Protein AF-K2AXV2-F1 (afdb_monomer)

Sequence (102 aa):
MLNAIEASKMLETMSPEERLKALQHKVSVKTKNILDKKIRETIAGFEKKVEITLDENVCRDPDENIEALLRWLWYKDVNVTSDFPAYSESYTWTTTIKFKIP

Structure (mmCIF, N/CA/C/O backbone):
data_AF-K2AXV2-F1
#
_entry.id   AF-K2AXV2-F1
#
loop_
_atom_site.group_PDB
_atom_site.id
_atom_site.type_symbol
_atom_site.label_atom_id
_atom_site.label_alt_id
_atom_site.label_comp_id
_atom_site.label_asym_id
_atom_site.label_entity_id
_atom_site.label_seq_id
_atom_site.pdbx_PDB_ins_code
_atom_site.Cartn_x
_atom_site.Cartn_y
_atom_site.Cartn_z
_atom_site.occupancy
_atom_site.B_iso_or_equiv
_atom_site.auth_seq_id
_atom_site.auth_comp_id
_atom_site.auth_asym_id
_atom_site.auth_atom_id
_atom_site.pdbx_PDB_model_num
ATOM 1 N N . MET A 1 1 ? -4.123 25.528 30.901 1.00 48.44 1 MET A N 1
ATOM 2 C CA . MET A 1 1 ? -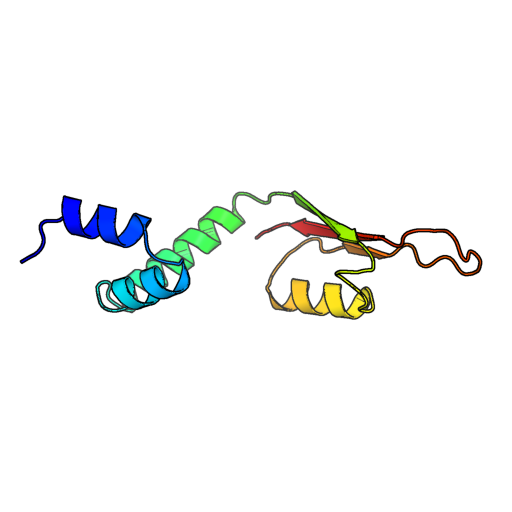4.791 24.596 29.968 1.00 48.44 1 MET A CA 1
ATOM 3 C C . MET A 1 1 ? -4.843 25.276 28.615 1.00 48.44 1 MET A C 1
ATOM 5 O O . MET A 1 1 ? -5.368 26.376 28.559 1.00 48.44 1 MET A O 1
ATOM 9 N N . LEU A 1 2 ? -4.262 24.671 27.578 1.00 55.34 2 LEU A N 1
ATOM 10 C CA . LEU A 1 2 ? -4.425 25.140 26.196 1.00 55.34 2 LEU A CA 1
ATOM 11 C C . LEU A 1 2 ? -5.872 24.900 25.760 1.00 55.34 2 LEU A C 1
ATOM 13 O O . LEU A 1 2 ? -6.426 23.836 26.053 1.00 55.34 2 LEU A O 1
ATOM 17 N N . ASN A 1 3 ? -6.484 25.868 25.081 1.00 69.00 3 ASN A N 1
ATOM 18 C CA . ASN A 1 3 ? -7.819 25.668 24.523 1.00 69.00 3 ASN A CA 1
ATOM 19 C C . ASN A 1 3 ? -7.753 24.747 23.280 1.00 69.00 3 ASN A C 1
ATOM 21 O O . ASN A 1 3 ? -6.690 24.534 22.692 1.00 69.00 3 ASN A O 1
ATOM 25 N N . ALA A 1 4 ? -8.887 24.166 22.874 1.00 62.16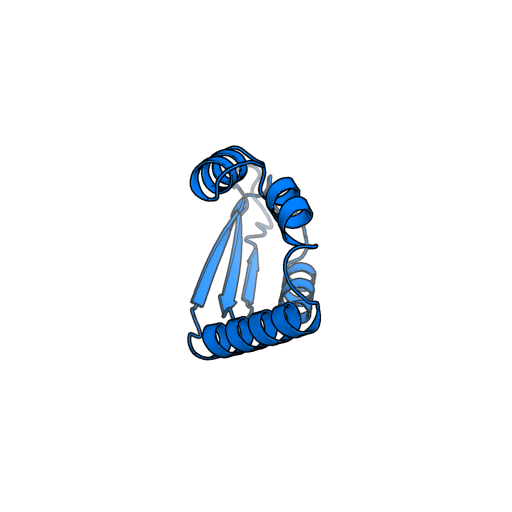 4 ALA A N 1
ATOM 26 C CA . ALA A 1 4 ? -8.930 23.197 21.770 1.00 62.16 4 ALA A CA 1
ATOM 27 C C . ALA A 1 4 ? -8.453 23.772 20.417 1.00 62.16 4 ALA A C 1
ATOM 29 O O . ALA A 1 4 ? -7.941 23.034 19.572 1.00 62.16 4 ALA A O 1
ATOM 30 N N . ILE A 1 5 ? -8.583 25.087 20.224 1.00 69.12 5 ILE A N 1
ATOM 31 C CA . ILE A 1 5 ? -8.187 25.800 19.004 1.00 69.12 5 ILE A CA 1
ATOM 32 C C . ILE A 1 5 ? -6.664 26.001 18.981 1.00 69.12 5 ILE A C 1
ATOM 34 O O . ILE A 1 5 ? -6.019 25.739 17.968 1.00 69.12 5 ILE A O 1
ATOM 38 N N . GLU A 1 6 ? -6.068 26.389 20.107 1.00 66.94 6 GLU A N 1
ATOM 39 C CA . GLU A 1 6 ? -4.618 26.535 20.286 1.00 66.94 6 GLU A CA 1
ATOM 40 C C . GLU A 1 6 ? -3.898 25.192 20.160 1.00 66.94 6 GLU A C 1
ATOM 42 O O . GLU A 1 6 ? -2.864 25.102 19.500 1.00 66.94 6 GLU A O 1
ATOM 47 N N . ALA A 1 7 ? -4.480 24.125 20.716 1.00 63.50 7 ALA A N 1
ATOM 48 C CA . ALA A 1 7 ? -3.954 22.773 20.567 1.00 63.50 7 ALA A CA 1
ATOM 49 C C . ALA A 1 7 ? -3.986 22.294 19.105 1.00 63.50 7 ALA A C 1
ATOM 51 O O . ALA A 1 7 ? -3.060 21.615 18.668 1.00 63.50 7 ALA A O 1
ATOM 52 N N . SER A 1 8 ? -5.020 22.664 18.342 1.00 61.25 8 SER A N 1
ATOM 53 C CA . SER A 1 8 ? -5.131 22.309 16.920 1.00 61.25 8 SER A CA 1
ATOM 54 C C . SER A 1 8 ? -4.115 23.068 16.061 1.00 61.25 8 SER A C 1
ATOM 56 O O . SER A 1 8 ? -3.444 22.456 15.235 1.00 61.25 8 SER A O 1
ATOM 58 N N . LYS A 1 9 ? -3.905 24.365 16.323 1.00 66.19 9 LYS A N 1
ATOM 59 C CA . LYS A 1 9 ? -2.880 25.170 15.633 1.00 66.19 9 LYS A CA 1
ATOM 60 C C . LYS A 1 9 ? -1.454 24.701 15.926 1.00 66.19 9 LYS A C 1
ATOM 62 O O . LYS A 1 9 ? -0.632 24.648 15.019 1.00 66.19 9 LYS A O 1
ATOM 67 N N . MET A 1 10 ? -1.161 24.311 17.169 1.00 63.12 10 MET A N 1
ATOM 68 C CA . MET A 1 10 ? 0.132 23.702 17.511 1.00 63.12 10 MET A CA 1
ATOM 69 C C . MET A 1 10 ? 0.360 22.390 16.757 1.00 63.12 10 MET A C 1
ATOM 71 O O . MET A 1 10 ? 1.462 22.144 16.268 1.00 63.12 10 MET A O 1
ATOM 75 N N . LEU A 1 11 ? -0.684 21.566 16.619 1.00 60.19 11 LEU A N 1
ATOM 76 C CA . LEU A 1 11 ? -0.602 20.338 15.836 1.00 60.19 11 LEU A CA 1
ATOM 77 C C . LEU A 1 11 ? -0.324 20.646 14.363 1.00 60.19 11 LEU A C 1
ATOM 79 O O . LEU A 1 11 ? 0.521 19.978 13.790 1.00 60.19 11 LEU A O 1
ATOM 83 N N . GLU A 1 12 ? -0.935 21.669 13.762 1.00 63.22 12 GLU A N 1
ATOM 84 C CA . GLU A 1 12 ? -0.689 22.073 12.363 1.00 63.22 12 GLU A CA 1
ATOM 85 C C . GLU A 1 12 ? 0.754 22.501 12.057 1.00 63.22 12 GLU A C 1
ATOM 87 O O . GLU A 1 12 ? 1.183 22.384 10.909 1.00 63.22 12 GLU A O 1
ATOM 92 N N 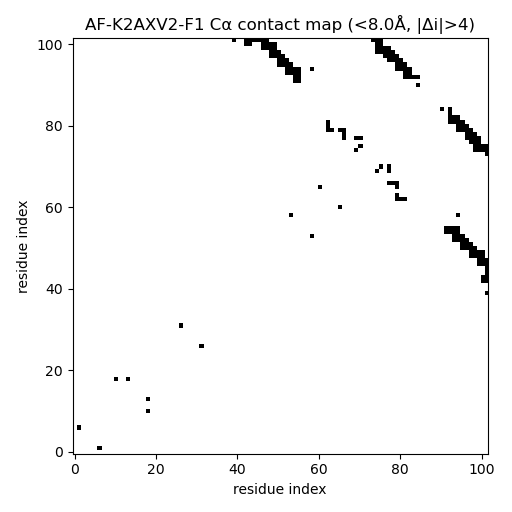. THR A 1 13 ? 1.516 22.930 13.062 1.00 71.62 13 THR A N 1
ATOM 93 C CA . THR A 1 13 ? 2.940 23.284 12.918 1.00 71.62 13 THR A CA 1
ATOM 94 C C . THR A 1 13 ? 3.906 22.130 13.200 1.00 71.62 13 THR A C 1
ATOM 96 O O . THR A 1 13 ? 5.088 22.240 12.893 1.00 71.62 13 THR A O 1
ATOM 99 N N . MET A 1 14 ? 3.426 21.019 13.768 1.00 71.69 14 MET A N 1
ATOM 100 C CA . MET A 1 14 ? 4.255 19.858 14.110 1.00 71.69 14 MET A CA 1
ATOM 101 C C . MET A 1 14 ? 4.493 18.947 12.908 1.00 71.69 14 MET A C 1
ATOM 103 O O . MET A 1 14 ? 3.630 18.824 12.028 1.00 71.69 14 MET A O 1
ATOM 107 N N . SER A 1 15 ? 5.622 18.240 12.910 1.00 70.50 15 SER A N 1
ATOM 108 C CA . SER A 1 15 ? 5.865 17.159 11.953 1.00 70.50 15 SER A CA 1
ATOM 109 C C . SER A 1 15 ? 4.841 16.019 12.141 1.00 70.50 15 SER A C 1
ATOM 111 O O . SER A 1 15 ? 4.288 15.853 13.237 1.00 70.50 15 SER A O 1
ATOM 113 N N . PRO A 1 16 ? 4.539 15.216 11.102 1.00 68.69 16 PRO A N 1
ATOM 114 C CA . PRO A 1 16 ? 3.558 14.129 11.200 1.00 68.69 16 PRO A CA 1
ATOM 115 C C . PRO A 1 16 ? 3.832 13.146 12.352 1.00 68.69 16 PRO A C 1
ATOM 117 O O . PRO A 1 16 ? 2.902 12.696 13.025 1.00 68.69 16 PRO A O 1
ATOM 120 N N . GLU A 1 17 ? 5.105 12.861 12.627 1.00 70.38 17 GLU A N 1
ATOM 121 C CA . GLU A 1 17 ? 5.539 11.948 13.690 1.00 70.38 17 GLU A CA 1
ATOM 122 C C . GLU A 1 17 ? 5.285 12.513 15.095 1.00 70.38 17 GLU A C 1
ATOM 124 O O . GLU A 1 17 ? 4.826 11.801 15.995 1.00 70.38 17 GLU A O 1
ATOM 129 N N . GLU A 1 18 ? 5.524 13.810 15.287 1.00 70.00 18 GLU A N 1
ATOM 130 C CA . GLU A 1 18 ? 5.264 14.507 16.550 1.00 70.00 18 GLU A CA 1
ATOM 131 C C . GLU A 1 18 ? 3.765 14.614 16.835 1.00 70.00 18 GLU A C 1
ATOM 133 O O . GLU A 1 18 ? 3.334 14.377 17.968 1.00 70.00 18 GLU A O 1
ATOM 138 N N . ARG A 1 19 ? 2.948 14.871 15.802 1.00 68.38 19 ARG A N 1
ATOM 139 C CA . ARG A 1 19 ? 1.479 14.842 15.923 1.00 68.38 19 ARG A CA 1
ATOM 140 C C . ARG A 1 19 ? 0.992 13.464 16.358 1.00 68.38 19 ARG A C 1
ATOM 142 O O . ARG A 1 19 ? 0.136 13.366 17.238 1.00 68.38 19 ARG A O 1
ATOM 149 N N . LEU A 1 20 ? 1.546 12.401 15.770 1.00 68.50 20 LEU A N 1
ATOM 150 C CA . LEU A 1 20 ? 1.178 11.027 16.100 1.00 68.50 20 LEU A CA 1
ATOM 151 C C . LEU A 1 20 ? 1.504 10.705 17.564 1.00 68.50 20 LEU A C 1
ATOM 153 O O . LEU A 1 20 ? 0.634 10.2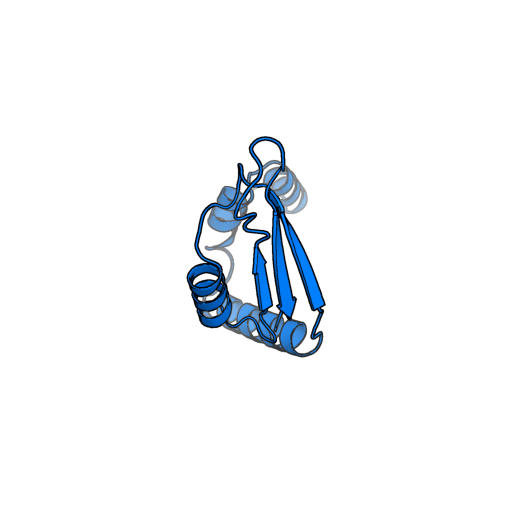03 18.278 1.00 68.50 20 LEU A O 1
ATOM 157 N N . LYS A 1 21 ? 2.707 11.050 18.042 1.00 69.12 21 LYS A N 1
ATOM 158 C CA . LYS A 1 21 ? 3.097 10.870 19.454 1.00 69.12 21 LYS A CA 1
ATOM 159 C C . LYS A 1 21 ? 2.206 11.673 20.407 1.00 69.12 21 LYS A C 1
ATOM 161 O O . LYS A 1 21 ? 1.741 11.132 21.410 1.00 69.12 21 LYS A O 1
ATOM 166 N N . ALA A 1 22 ? 1.893 12.927 20.077 1.00 69.31 22 ALA A N 1
ATOM 167 C CA . ALA A 1 22 ? 1.048 13.792 20.905 1.00 69.31 22 ALA A CA 1
ATOM 168 C C . ALA A 1 22 ? -0.412 13.307 21.013 1.00 69.31 22 ALA A C 1
ATOM 170 O O . ALA A 1 22 ? -1.090 13.562 22.014 1.00 69.31 22 ALA A O 1
ATOM 171 N N . LEU A 1 23 ? -0.914 12.613 19.988 1.00 67.38 23 LEU A N 1
ATOM 172 C CA . LEU A 1 23 ? -2.291 12.116 19.923 1.00 67.38 23 LEU A CA 1
ATOM 173 C C . LEU A 1 23 ? -2.424 10.646 20.338 1.00 67.38 23 LEU A C 1
ATOM 175 O O . LEU A 1 23 ? -3.514 10.222 20.731 1.00 67.38 23 LEU A O 1
ATOM 179 N N . GLN A 1 24 ? -1.335 9.872 20.323 1.00 66.12 24 GLN A N 1
ATOM 180 C CA . GLN A 1 24 ? -1.349 8.448 20.660 1.00 66.12 24 GLN A CA 1
ATOM 181 C C . GLN A 1 24 ? -1.912 8.174 22.061 1.00 66.12 24 GLN A C 1
ATOM 183 O O . GLN A 1 24 ? -2.587 7.165 22.241 1.00 66.12 24 GLN A O 1
ATOM 188 N N . HIS A 1 25 ? -1.710 9.048 23.040 1.00 70.94 25 HIS A N 1
ATOM 189 C CA . HIS A 1 25 ? -2.218 8.817 24.398 1.00 70.94 25 HIS A CA 1
ATOM 190 C C . HIS A 1 25 ? -3.629 9.375 24.636 1.00 70.94 25 HIS A C 1
ATOM 192 O O . HIS A 1 25 ? -4.248 9.055 25.647 1.00 70.94 25 HIS A O 1
ATOM 198 N N . LYS A 1 26 ? -4.165 10.180 23.707 1.00 73.94 26 LYS A N 1
ATOM 199 C CA . LYS A 1 26 ? -5.486 10.820 23.850 1.00 73.94 26 LYS A CA 1
ATOM 200 C C . LYS A 1 26 ? -6.651 9.916 23.453 1.00 73.94 26 LYS A C 1
ATOM 202 O O . LYS A 1 26 ? -7.797 10.225 23.764 1.00 73.94 26 LYS A O 1
ATOM 207 N N . VAL A 1 27 ? -6.371 8.818 22.755 1.00 71.81 27 VAL A N 1
ATOM 208 C CA . VAL A 1 27 ? -7.385 7.896 22.236 1.00 71.81 27 VAL A CA 1
ATOM 209 C C . VAL A 1 27 ? -7.115 6.496 22.771 1.00 71.81 27 VAL A C 1
ATOM 211 O O . VAL A 1 27 ? -5.993 5.995 22.681 1.00 71.81 27 VAL A O 1
ATOM 214 N N . SER A 1 28 ? -8.153 5.850 23.309 1.00 79.38 28 SER A N 1
ATOM 215 C CA . SER A 1 28 ? -8.043 4.488 23.838 1.00 79.38 28 SER A CA 1
ATOM 216 C C . SER A 1 28 ? -7.598 3.496 22.756 1.00 79.38 28 SER A C 1
ATOM 218 O O . SER A 1 28 ? -7.973 3.626 21.587 1.00 79.38 28 SER A O 1
ATOM 220 N N . VAL A 1 29 ? -6.839 2.464 23.144 1.00 78.56 29 VAL A N 1
ATOM 221 C CA . VAL A 1 29 ? -6.374 1.405 22.224 1.00 78.56 29 VAL A CA 1
ATOM 222 C C . VAL A 1 29 ? -7.550 0.752 21.491 1.00 78.56 29 VAL A C 1
ATOM 224 O O . VAL A 1 29 ? -7.495 0.551 20.281 1.00 78.56 29 VAL A O 1
ATOM 227 N N . LYS A 1 30 ? -8.662 0.508 22.195 1.00 78.88 30 LYS A N 1
ATOM 228 C CA . LYS A 1 30 ? -9.886 -0.055 21.609 1.00 78.88 30 LYS A CA 1
ATOM 229 C C . LYS A 1 30 ? -10.446 0.832 20.494 1.00 78.88 30 LYS A C 1
ATOM 231 O O . LYS A 1 30 ? -10.782 0.331 19.426 1.00 78.88 30 LYS A O 1
ATOM 236 N N . THR A 1 31 ? -10.526 2.142 20.726 1.00 78.56 31 THR A N 1
ATOM 237 C CA . THR A 1 31 ? -11.024 3.101 19.730 1.00 78.56 31 THR A CA 1
ATOM 238 C C . THR A 1 31 ? -10.097 3.181 18.520 1.00 78.56 31 THR A C 1
ATOM 240 O O . THR A 1 31 ? -10.590 3.181 17.396 1.00 78.56 31 THR A O 1
ATOM 243 N N . LYS A 1 32 ? -8.772 3.179 18.724 1.00 75.88 32 LYS A N 1
ATOM 244 C CA . LYS A 1 32 ? -7.800 3.141 17.619 1.00 75.88 32 LYS A CA 1
ATOM 245 C C . LYS A 1 32 ? -7.976 1.905 16.747 1.00 75.88 32 LYS A C 1
ATOM 247 O O . LYS A 1 32 ? -8.050 2.037 15.535 1.00 75.88 32 LYS A O 1
ATOM 252 N N . ASN A 1 33 ? -8.108 0.731 17.360 1.00 73.94 33 ASN A N 1
ATOM 253 C CA . ASN A 1 33 ? -8.261 -0.523 16.625 1.00 73.94 33 ASN A CA 1
ATOM 254 C C . ASN A 1 33 ? -9.567 -0.556 15.816 1.00 73.94 33 ASN A C 1
ATOM 256 O O . ASN A 1 33 ? -9.581 -1.046 14.691 1.00 73.94 33 ASN A O 1
ATOM 260 N N . ILE A 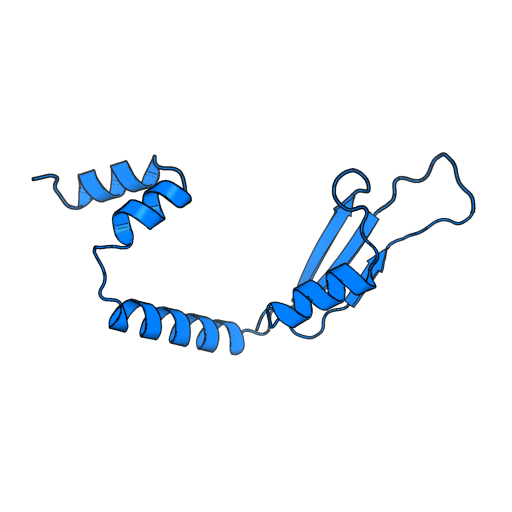1 34 ? -10.661 -0.012 16.364 1.00 80.75 34 ILE A N 1
ATOM 261 C CA . ILE A 1 34 ? -11.938 0.101 15.641 1.00 80.75 34 ILE A CA 1
ATOM 262 C C . ILE A 1 34 ? -11.824 1.087 14.474 1.00 80.75 34 ILE A C 1
ATOM 264 O O . ILE A 1 34 ? -12.346 0.803 13.397 1.00 80.75 34 ILE A O 1
ATOM 268 N N . LEU A 1 35 ? -11.160 2.229 14.678 1.00 75.88 35 LEU A N 1
ATOM 269 C CA . LEU A 1 35 ? -10.922 3.208 13.617 1.00 75.88 35 LEU A CA 1
ATOM 270 C C . LEU A 1 35 ? -10.059 2.616 12.505 1.00 75.88 35 LEU A C 1
ATOM 272 O O . LEU A 1 35 ? -10.467 2.683 11.354 1.00 75.88 35 LEU A O 1
ATOM 276 N N . ASP A 1 36 ? -8.933 1.986 12.840 1.00 74.00 36 ASP A N 1
ATOM 277 C CA . ASP A 1 36 ? -8.043 1.354 11.860 1.00 74.00 36 ASP A CA 1
ATOM 278 C C . ASP A 1 36 ? -8.783 0.279 11.057 1.00 74.00 36 ASP A C 1
ATOM 280 O O . ASP A 1 36 ? -8.740 0.276 9.830 1.00 74.00 36 ASP A O 1
ATOM 284 N N . LYS A 1 37 ? -9.567 -0.567 11.739 1.00 75.50 37 LYS A N 1
ATOM 285 C CA . LYS A 1 37 ? -10.411 -1.572 11.087 1.00 75.50 37 LYS A CA 1
ATOM 286 C C . LYS A 1 37 ? -1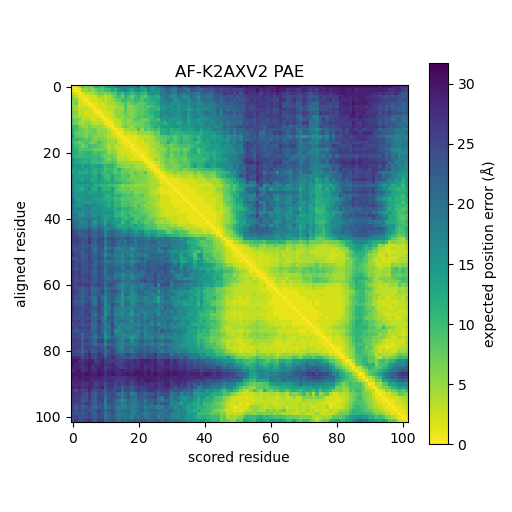1.408 -0.937 10.114 1.00 75.50 37 LYS A C 1
ATOM 288 O O . LYS A 1 37 ? -11.454 -1.347 8.961 1.00 75.50 37 LYS A O 1
ATOM 293 N N . LYS A 1 38 ? -12.172 0.073 10.544 1.00 73.88 38 LYS A N 1
ATOM 294 C CA . LYS A 1 38 ? -13.156 0.747 9.680 1.00 73.88 38 LYS A CA 1
ATOM 295 C C . LYS A 1 38 ? -12.511 1.496 8.522 1.00 73.88 38 LYS A C 1
ATOM 297 O O . LYS A 1 38 ? -13.087 1.531 7.441 1.00 73.88 38 LYS A O 1
ATOM 302 N N . ILE A 1 39 ? -11.346 2.104 8.737 1.00 72.31 39 ILE A N 1
ATOM 303 C CA . ILE A 1 39 ? -10.586 2.775 7.682 1.00 72.31 39 ILE A CA 1
ATOM 304 C C . ILE A 1 39 ? -10.159 1.737 6.651 1.00 72.31 39 ILE A C 1
ATOM 306 O O . ILE A 1 39 ? -10.491 1.910 5.489 1.00 72.31 39 ILE A O 1
ATOM 310 N N . ARG A 1 40 ? -9.540 0.624 7.062 1.00 66.19 40 ARG A N 1
ATOM 311 C CA . ARG A 1 40 ? -9.185 -0.472 6.146 1.00 66.19 40 ARG A CA 1
ATOM 312 C C . ARG A 1 40 ? -10.396 -1.040 5.414 1.00 66.19 40 ARG A C 1
ATOM 314 O O . ARG A 1 40 ? -10.304 -1.259 4.223 1.00 66.19 40 ARG A O 1
ATOM 321 N N . GLU A 1 41 ? -11.524 -1.255 6.091 1.00 69.38 41 GLU A N 1
ATOM 322 C CA . GLU A 1 41 ? -12.772 -1.720 5.458 1.00 69.38 41 GLU A CA 1
ATOM 323 C C . GLU A 1 41 ? -13.321 -0.711 4.443 1.00 69.38 41 GLU A C 1
ATOM 325 O O . GLU A 1 41 ? -13.846 -1.095 3.402 1.00 69.38 41 GLU A O 1
ATOM 330 N N . THR A 1 42 ? -13.208 0.583 4.748 1.00 69.19 42 THR A N 1
ATOM 331 C CA . THR A 1 42 ? -13.660 1.648 3.851 1.00 69.19 42 THR A CA 1
ATOM 332 C C . THR A 1 42 ? -12.753 1.726 2.638 1.00 69.19 42 THR A C 1
ATOM 334 O O . THR A 1 42 ? -13.265 1.701 1.526 1.00 69.19 42 THR A O 1
ATOM 337 N N . ILE A 1 43 ? -11.432 1.778 2.844 1.00 62.84 43 ILE A N 1
ATOM 338 C CA . ILE A 1 43 ? -10.460 1.779 1.752 1.00 62.84 43 ILE A CA 1
ATOM 339 C C . ILE A 1 43 ? -10.691 0.519 0.906 1.00 62.84 43 ILE A C 1
ATOM 341 O O . ILE A 1 43 ? -10.960 0.716 -0.270 1.00 62.84 43 ILE A O 1
ATOM 345 N N . ALA A 1 44 ? -10.840 -0.675 1.519 1.00 59.47 44 ALA A N 1
ATOM 346 C CA . ALA A 1 44 ? -11.166 -1.966 0.871 1.00 59.47 44 ALA A CA 1
ATOM 347 C C . ALA A 1 44 ? -12.364 -1.919 -0.081 1.00 59.47 44 ALA A C 1
ATOM 349 O O . ALA A 1 44 ? -12.431 -2.706 -1.027 1.00 59.47 44 ALA A O 1
ATOM 350 N N . GLY A 1 45 ? -13.331 -1.034 0.178 1.00 61.59 45 GLY A N 1
ATOM 351 C CA . GLY A 1 45 ? -14.485 -0.809 -0.694 1.00 61.59 45 GLY A CA 1
ATOM 352 C C . GLY A 1 45 ? -14.204 0.130 -1.873 1.00 61.59 45 GLY A C 1
ATOM 353 O O . GLY A 1 45 ? -14.874 0.048 -2.900 1.00 61.59 45 GLY A O 1
ATOM 354 N N . PHE A 1 46 ? -13.208 1.003 -1.750 1.00 63.25 46 PHE A N 1
ATOM 355 C CA . PHE A 1 46 ? -12.702 1.901 -2.781 1.00 63.25 46 PHE A CA 1
ATOM 356 C C . PHE A 1 46 ? -11.422 1.320 -3.390 1.00 63.25 46 PHE A C 1
ATOM 358 O O . PHE A 1 46 ? -10.359 1.923 -3.265 1.00 63.25 46 PHE A O 1
ATOM 365 N N . GLU A 1 47 ? -11.524 0.181 -4.085 1.00 61.69 47 GLU A N 1
ATOM 366 C CA . GLU A 1 47 ? -10.411 -0.383 -4.861 1.00 61.69 47 GLU A CA 1
ATOM 367 C C . GLU A 1 47 ? -9.905 0.644 -5.893 1.00 61.69 47 GLU A C 1
ATOM 369 O O . GLU A 1 47 ? -10.362 0.709 -7.040 1.00 61.69 47 GLU A O 1
ATOM 374 N N . LYS A 1 48 ? -8.953 1.484 -5.488 1.00 69.12 48 LYS A N 1
ATOM 375 C CA . LYS A 1 48 ? -8.389 2.539 -6.321 1.00 69.12 48 LYS A CA 1
ATOM 376 C C . LYS A 1 48 ? -7.074 2.041 -6.884 1.00 69.12 48 LYS A C 1
ATOM 378 O O . LYS A 1 48 ? -6.148 1.713 -6.143 1.00 69.12 48 LYS A O 1
ATOM 383 N N . LYS A 1 49 ? -6.999 2.005 -8.213 1.00 75.88 49 LYS A N 1
ATOM 384 C CA . LYS A 1 49 ? -5.748 1.748 -8.924 1.00 75.88 49 LYS A CA 1
ATOM 385 C C . LYS A 1 49 ? -4.813 2.938 -8.721 1.00 75.88 49 LYS A C 1
ATOM 387 O O . LYS A 1 49 ? -5.210 4.083 -8.942 1.00 75.88 49 LYS A O 1
ATOM 392 N N . VAL A 1 50 ? -3.597 2.648 -8.290 1.00 76.69 50 VAL A N 1
ATOM 393 C CA . VAL A 1 50 ? -2.504 3.593 -8.086 1.00 76.69 50 VAL A CA 1
ATOM 394 C C . VAL A 1 50 ? -1.366 3.203 -9.017 1.00 76.69 50 VAL A C 1
ATOM 396 O O . VAL A 1 50 ? -1.062 2.021 -9.177 1.00 76.69 50 VAL A O 1
ATOM 399 N N . GLU A 1 51 ? -0.764 4.210 -9.637 1.00 83.88 51 GLU A N 1
ATOM 400 C CA . GLU A 1 51 ? 0.393 4.085 -10.516 1.00 83.88 51 GLU A CA 1
ATOM 401 C C . GLU A 1 51 ? 1.462 5.067 -10.037 1.00 83.88 51 GLU A C 1
ATOM 403 O O . GLU A 1 51 ? 1.178 6.252 -9.854 1.00 83.88 51 GLU A O 1
ATOM 408 N N . ILE A 1 52 ? 2.661 4.553 -9.768 1.00 83.56 52 ILE A N 1
ATOM 409 C CA . ILE A 1 52 ? 3.822 5.314 -9.303 1.00 83.56 52 ILE A CA 1
ATOM 410 C C . ILE A 1 52 ? 4.983 5.012 -10.244 1.00 83.56 52 ILE A C 1
ATOM 412 O O . ILE A 1 52 ? 5.239 3.849 -10.544 1.00 83.56 52 ILE A O 1
ATOM 416 N N . THR A 1 53 ? 5.705 6.047 -10.660 1.00 83.19 53 THR A N 1
ATOM 417 C CA . THR A 1 53 ? 6.944 5.918 -11.431 1.00 83.19 53 THR A CA 1
ATOM 418 C C . THR A 1 53 ? 8.093 6.448 -10.583 1.00 83.19 53 THR A C 1
ATOM 420 O O . THR A 1 53 ? 8.002 7.550 -10.043 1.00 83.19 53 THR A O 1
ATOM 423 N N . LEU A 1 54 ? 9.140 5.642 -10.423 1.00 84.50 54 LEU A N 1
ATOM 424 C CA . LEU A 1 54 ? 10.354 5.981 -9.685 1.00 84.50 54 LEU A CA 1
ATOM 425 C C . LEU A 1 54 ? 11.536 6.024 -10.650 1.00 84.50 54 LEU A C 1
ATOM 427 O O . LEU A 1 54 ? 11.686 5.119 -11.465 1.00 84.50 54 LEU A O 1
ATOM 431 N N . ASP A 1 55 ? 12.380 7.045 -10.531 1.00 80.19 55 ASP A N 1
ATOM 432 C CA . ASP A 1 55 ? 13.622 7.150 -11.301 1.00 80.19 55 ASP A CA 1
ATOM 433 C C . ASP A 1 55 ? 14.742 6.283 -10.693 1.00 80.19 55 ASP A C 1
ATOM 435 O O . ASP A 1 55 ? 14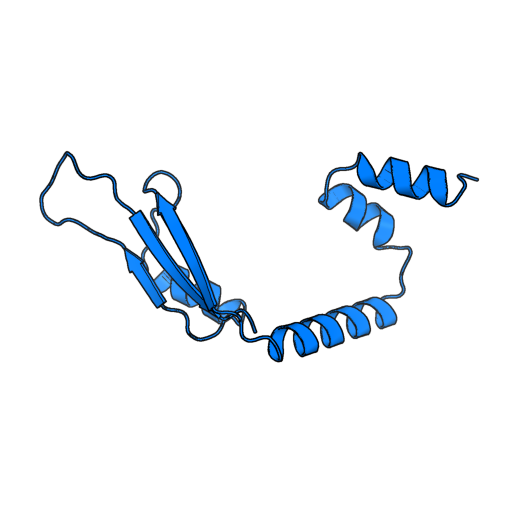.739 5.966 -9.498 1.00 80.19 55 ASP A O 1
ATOM 439 N N . GLU A 1 56 ? 15.770 5.990 -11.489 1.00 75.44 56 GLU A N 1
ATOM 440 C CA . GLU A 1 56 ? 16.952 5.185 -11.128 1.00 75.44 56 GLU A CA 1
ATOM 441 C C . GLU A 1 56 ? 17.742 5.645 -9.896 1.00 75.44 56 GLU A C 1
ATOM 443 O O . GLU A 1 56 ? 18.498 4.880 -9.289 1.00 75.44 56 GLU A O 1
ATOM 448 N N . ASN A 1 57 ? 17.626 6.927 -9.554 1.00 79.19 57 ASN A N 1
ATOM 449 C CA . ASN A 1 57 ? 18.296 7.508 -8.395 1.00 79.19 57 ASN A CA 1
ATOM 450 C C . ASN A 1 57 ? 17.542 7.197 -7.096 1.00 79.19 57 ASN A C 1
ATOM 452 O O . ASN A 1 57 ? 18.081 7.404 -6.010 1.00 79.19 57 ASN A O 1
ATOM 456 N N . VAL A 1 58 ? 16.300 6.721 -7.208 1.00 79.31 58 VAL A N 1
ATOM 457 C CA . VAL A 1 58 ? 15.393 6.444 -6.093 1.00 79.31 58 VAL A CA 1
ATOM 458 C C . VAL A 1 58 ? 15.221 4.945 -5.887 1.00 79.31 58 VAL A C 1
ATOM 460 O O . VAL A 1 58 ? 15.252 4.491 -4.746 1.00 79.31 58 VAL A O 1
ATOM 463 N N . CYS A 1 59 ? 15.041 4.175 -6.960 1.00 78.56 59 CYS A N 1
ATOM 464 C CA . CYS A 1 59 ? 14.808 2.740 -6.870 1.00 78.56 59 CYS A CA 1
ATOM 465 C C . CYS A 1 59 ? 15.876 1.990 -7.649 1.00 78.56 59 CYS A C 1
ATOM 467 O O . CYS A 1 59 ? 16.037 2.241 -8.841 1.00 78.56 59 CYS A O 1
ATOM 469 N N . ARG A 1 60 ? 16.604 1.093 -6.957 1.00 78.00 60 ARG A N 1
ATOM 470 C CA . ARG A 1 60 ? 17.552 0.174 -7.598 1.00 78.00 60 ARG A CA 1
ATOM 471 C C . ARG A 1 60 ? 17.271 -1.317 -7.416 1.00 78.00 60 ARG A C 1
ATOM 473 O O . ARG A 1 60 ? 18.074 -2.162 -7.810 1.00 78.00 60 ARG A O 1
ATOM 480 N N . ASP A 1 61 ? 16.151 -1.625 -6.783 1.00 83.56 61 ASP A N 1
ATOM 481 C CA . ASP A 1 61 ? 15.835 -2.969 -6.331 1.00 83.56 61 ASP A CA 1
ATOM 482 C C . ASP A 1 61 ? 15.215 -3.820 -7.450 1.00 83.56 61 ASP A C 1
ATOM 484 O O . ASP A 1 61 ? 14.554 -3.285 -8.340 1.00 83.56 61 ASP A O 1
ATOM 488 N N . PRO A 1 62 ? 15.387 -5.154 -7.412 1.00 84.75 62 PRO A N 1
ATOM 489 C CA . PRO A 1 62 ? 14.693 -6.057 -8.322 1.00 84.75 62 PRO A CA 1
ATOM 490 C C . PRO A 1 62 ? 13.170 -5.949 -8.190 1.00 84.75 62 PRO A C 1
ATOM 492 O O . PRO A 1 62 ? 12.646 -5.939 -7.071 1.00 84.75 62 PRO A O 1
ATOM 495 N N . ASP A 1 63 ? 12.466 -5.979 -9.323 1.00 86.38 63 ASP A N 1
ATOM 496 C CA . ASP A 1 63 ? 10.999 -5.892 -9.388 1.00 86.38 63 ASP A CA 1
ATOM 497 C C . ASP A 1 63 ? 10.312 -6.893 -8.445 1.00 86.38 63 ASP A C 1
ATOM 499 O O . ASP A 1 63 ? 9.415 -6.520 -7.690 1.00 86.38 63 ASP A O 1
ATOM 503 N N . GLU A 1 64 ? 10.795 -8.140 -8.394 1.00 87.50 64 GLU A N 1
ATOM 504 C CA . GLU A 1 64 ? 10.255 -9.205 -7.535 1.00 87.50 64 GLU A CA 1
ATOM 505 C C . GLU A 1 64 ? 10.272 -8.847 -6.039 1.00 87.50 64 GLU A C 1
ATOM 507 O O . GLU A 1 64 ? 9.336 -9.173 -5.303 1.00 87.50 64 GLU A O 1
ATOM 512 N N . ASN A 1 65 ? 11.309 -8.142 -5.576 1.00 88.31 65 ASN A N 1
ATOM 513 C CA . ASN A 1 65 ? 11.424 -7.730 -4.177 1.00 88.31 65 ASN A CA 1
ATOM 514 C C . ASN A 1 65 ? 10.415 -6.625 -3.845 1.00 88.31 65 ASN A C 1
ATOM 516 O O . ASN A 1 65 ? 9.800 -6.640 -2.774 1.00 88.31 65 ASN A O 1
ATOM 520 N N . ILE A 1 66 ? 10.219 -5.686 -4.772 1.00 86.50 66 ILE A N 1
ATOM 521 C CA . ILE A 1 66 ? 9.241 -4.601 -4.644 1.00 86.50 66 ILE A CA 1
ATOM 522 C C . ILE A 1 66 ? 7.827 -5.191 -4.638 1.00 86.50 66 ILE A C 1
ATOM 524 O O . ILE A 1 66 ? 7.007 -4.840 -3.785 1.00 86.50 66 ILE A O 1
ATOM 528 N N . GLU A 1 67 ? 7.547 -6.146 -5.528 1.00 86.00 67 GLU A N 1
ATOM 529 C CA . GLU A 1 67 ? 6.276 -6.867 -5.544 1.00 86.00 67 GLU A CA 1
ATOM 530 C C . GLU A 1 67 ? 6.018 -7.616 -4.237 1.00 86.00 67 GLU A C 1
ATOM 532 O O . GLU A 1 67 ? 4.925 -7.511 -3.672 1.00 86.00 67 GLU A O 1
ATOM 537 N N . ALA A 1 68 ? 7.011 -8.352 -3.733 1.00 85.06 68 ALA A N 1
ATOM 538 C CA . ALA A 1 68 ? 6.897 -9.103 -2.488 1.00 85.06 68 ALA A CA 1
ATOM 539 C C . ALA A 1 68 ? 6.598 -8.183 -1.295 1.00 85.06 68 ALA A C 1
ATOM 541 O O . ALA A 1 68 ? 5.704 -8.485 -0.499 1.00 85.06 68 ALA A O 1
ATOM 542 N N . LEU A 1 69 ? 7.279 -7.035 -1.201 1.00 87.50 69 LEU A N 1
ATOM 543 C CA . LEU A 1 69 ? 7.023 -6.025 -0.173 1.00 87.50 69 LEU A CA 1
ATOM 544 C C . LEU A 1 69 ? 5.585 -5.497 -0.249 1.00 87.50 69 LEU A C 1
ATOM 546 O O . LEU A 1 69 ? 4.884 -5.461 0.763 1.00 87.50 69 LEU A O 1
ATOM 550 N N . LEU A 1 70 ? 5.120 -5.112 -1.440 1.00 85.31 70 LEU A N 1
ATOM 551 C CA . LEU A 1 70 ? 3.774 -4.563 -1.621 1.00 85.31 70 LEU A CA 1
ATOM 552 C C . LEU A 1 70 ? 2.685 -5.598 -1.310 1.00 85.31 70 LEU A C 1
ATOM 554 O O . LEU A 1 70 ? 1.693 -5.273 -0.654 1.00 85.31 70 LEU A O 1
ATOM 558 N N . ARG A 1 71 ? 2.887 -6.859 -1.702 1.00 82.12 71 ARG A N 1
ATOM 559 C CA . ARG A 1 71 ? 1.987 -7.966 -1.343 1.00 82.12 71 ARG A CA 1
ATOM 560 C C . ARG A 1 71 ? 1.981 -8.228 0.163 1.00 82.12 71 ARG A C 1
ATOM 562 O O . ARG A 1 71 ? 0.914 -8.454 0.729 1.00 82.12 71 ARG A O 1
ATOM 569 N N . TRP A 1 72 ? 3.136 -8.155 0.829 1.00 82.69 72 TRP A N 1
ATOM 570 C CA . TRP A 1 72 ? 3.235 -8.294 2.288 1.00 82.69 72 TRP A CA 1
ATOM 571 C C . TRP A 1 72 ? 2.499 -7.169 3.032 1.00 82.69 72 TRP A C 1
ATOM 573 O O . TRP A 1 72 ? 1.878 -7.403 4.068 1.00 82.69 72 TRP A O 1
ATOM 583 N N . LEU A 1 73 ? 2.487 -5.964 2.458 1.00 80.25 73 LEU A N 1
ATOM 584 C CA . LEU A 1 73 ? 1.700 -4.820 2.928 1.00 80.25 73 LEU A CA 1
ATOM 585 C C . LEU A 1 73 ? 0.204 -4.899 2.566 1.00 80.25 73 LEU A C 1
ATOM 587 O O . LEU A 1 73 ? -0.530 -3.946 2.820 1.00 80.25 73 LEU A O 1
ATOM 591 N N . TRP A 1 74 ? -0.265 -6.038 2.044 1.00 78.50 74 TRP A N 1
ATOM 592 C CA . TRP A 1 74 ? -1.660 -6.309 1.676 1.00 78.50 74 TRP A CA 1
ATOM 593 C C . TRP A 1 74 ? -2.201 -5.485 0.499 1.00 78.50 74 TRP A C 1
ATOM 595 O O . TRP A 1 74 ? -3.418 -5.408 0.313 1.00 78.50 74 TRP A O 1
ATOM 605 N N . TYR A 1 75 ? -1.330 -4.917 -0.339 1.00 81.31 75 TYR A N 1
ATOM 606 C CA . TYR A 1 75 ? -1.754 -4.331 -1.609 1.00 81.31 75 TYR A CA 1
ATOM 607 C C . TYR A 1 75 ? -2.168 -5.419 -2.611 1.00 81.31 75 TYR A C 1
ATOM 609 O O . TYR A 1 75 ? -1.611 -6.520 -2.635 1.00 81.31 75 TYR A O 1
ATOM 617 N N . LYS A 1 76 ? -3.178 -5.121 -3.434 1.00 79.75 76 LYS A N 1
ATOM 618 C CA . LYS A 1 76 ? -3.758 -6.048 -4.422 1.00 79.75 76 LYS A CA 1
ATOM 619 C C . LYS A 1 76 ? -3.364 -5.653 -5.842 1.00 79.75 76 LYS A C 1
ATOM 621 O O . LYS A 1 76 ? -2.931 -4.529 -6.058 1.00 79.75 76 LYS A O 1
ATOM 626 N N . ASP A 1 77 ? -3.529 -6.560 -6.807 1.00 82.94 77 ASP A N 1
ATOM 627 C CA . ASP A 1 77 ? -3.243 -6.325 -8.235 1.00 82.94 77 ASP A CA 1
ATOM 628 C C . ASP A 1 77 ? -1.883 -5.640 -8.479 1.00 82.94 77 ASP A C 1
ATOM 630 O O . ASP A 1 77 ? -1.770 -4.720 -9.288 1.00 82.94 77 ASP A O 1
ATOM 634 N N . VAL A 1 78 ? -0.869 -6.062 -7.713 1.00 86.00 78 VAL A N 1
ATOM 635 C CA . VAL A 1 78 ? 0.491 -5.519 -7.781 1.00 86.00 78 VAL A CA 1
ATOM 636 C C . VAL A 1 78 ? 1.169 -6.011 -9.058 1.00 86.00 78 VAL A C 1
ATOM 638 O O . VAL A 1 78 ? 1.205 -7.217 -9.303 1.00 86.00 78 VAL A O 1
ATOM 641 N N . ASN A 1 79 ? 1.712 -5.073 -9.827 1.00 87.75 79 ASN A N 1
ATOM 642 C CA . ASN A 1 79 ? 2.561 -5.300 -10.987 1.00 87.75 79 ASN A CA 1
ATOM 643 C C . ASN A 1 79 ? 3.682 -4.258 -10.982 1.00 87.75 79 ASN A C 1
ATOM 645 O O . ASN A 1 79 ? 3.402 -3.055 -11.046 1.00 87.75 79 ASN A O 1
ATOM 649 N N . VAL A 1 80 ? 4.928 -4.713 -10.925 1.00 86.19 80 VAL A N 1
ATOM 650 C CA . VAL A 1 80 ? 6.112 -3.854 -11.007 1.00 86.19 80 VAL A CA 1
ATOM 651 C C . VAL A 1 80 ? 6.817 -4.122 -12.329 1.00 86.19 80 VAL A C 1
ATOM 653 O O . VAL A 1 80 ? 6.883 -5.252 -12.801 1.00 86.19 80 VAL A O 1
ATOM 656 N N . THR A 1 81 ? 7.282 -3.067 -12.984 1.00 86.19 81 THR A N 1
ATOM 657 C CA . THR A 1 81 ? 8.003 -3.183 -14.249 1.00 86.19 81 THR A CA 1
ATOM 658 C C . THR A 1 81 ? 9.104 -2.142 -14.290 1.00 86.19 81 THR A C 1
ATOM 660 O O . THR A 1 81 ? 8.823 -0.942 -14.276 1.00 86.19 81 THR A O 1
ATOM 663 N N . SER A 1 82 ? 10.346 -2.603 -14.335 1.00 82.38 82 SER A N 1
ATOM 664 C CA . SER A 1 82 ? 11.521 -1.767 -14.545 1.00 82.38 82 SER A CA 1
ATOM 665 C C . SER A 1 82 ? 12.041 -1.889 -15.967 1.00 82.38 82 SER A C 1
ATOM 667 O O . SER A 1 82 ? 12.220 -2.985 -16.502 1.00 82.38 82 SER A O 1
ATOM 669 N N . ASP A 1 83 ? 12.360 -0.743 -16.555 1.00 74.69 83 ASP A N 1
ATOM 670 C CA . ASP A 1 83 ? 13.012 -0.687 -17.855 1.00 74.69 83 ASP A CA 1
ATOM 671 C C . ASP A 1 83 ? 14.514 -0.930 -17.654 1.00 74.69 83 ASP A C 1
ATOM 673 O O . ASP A 1 83 ? 15.269 0.006 -17.401 1.00 74.69 83 ASP A O 1
ATOM 677 N N . PHE A 1 84 ? 14.952 -2.190 -17.725 1.00 63.47 84 PHE A N 1
ATOM 678 C CA . PHE A 1 84 ? 16.373 -2.559 -17.715 1.00 63.47 84 PHE A CA 1
ATOM 679 C C . PHE A 1 84 ? 16.917 -2.614 -19.156 1.00 63.47 84 PHE A C 1
ATOM 681 O O . PHE A 1 84 ? 16.785 -3.651 -19.816 1.00 63.47 84 PHE A O 1
ATOM 688 N N . PRO A 1 85 ? 17.531 -1.548 -19.707 1.00 57.69 85 PRO A N 1
ATOM 689 C CA . PRO A 1 85 ? 18.162 -1.644 -21.014 1.00 57.69 85 PRO A CA 1
ATOM 690 C C . PRO A 1 85 ? 19.409 -2.535 -20.930 1.00 57.69 85 PRO A C 1
ATOM 692 O O . PRO A 1 85 ? 20.323 -2.282 -20.150 1.00 57.69 85 PRO A O 1
ATOM 695 N N . ALA A 1 86 ? 19.483 -3.561 -21.781 1.00 54.38 86 ALA A N 1
ATOM 696 C CA . ALA A 1 86 ? 20.678 -4.400 -21.907 1.00 54.38 86 ALA A CA 1
ATOM 697 C C . ALA A 1 86 ? 21.875 -3.653 -22.539 1.00 54.38 86 ALA A C 1
ATOM 699 O O . ALA A 1 86 ? 23.015 -4.082 -22.387 1.00 54.38 86 ALA A O 1
ATOM 700 N N . TYR A 1 87 ? 21.622 -2.549 -23.255 1.00 52.97 87 TYR A N 1
ATOM 701 C CA . TYR A 1 87 ? 22.623 -1.806 -24.026 1.00 52.97 87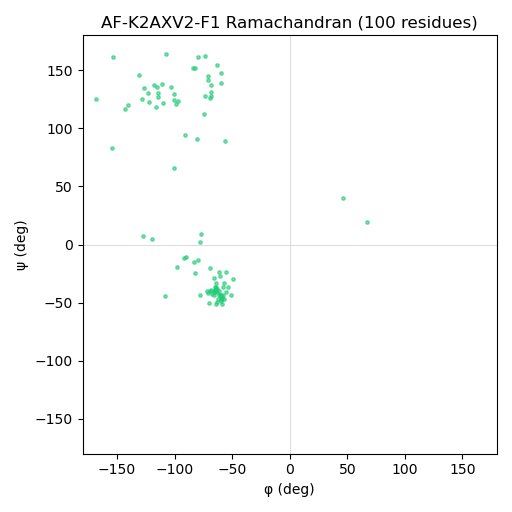 TYR A CA 1
ATOM 702 C C . TYR A 1 87 ? 22.222 -0.330 -24.203 1.00 52.97 87 TYR A C 1
ATOM 704 O O . TYR A 1 87 ? 21.684 0.027 -25.246 1.00 52.97 87 TYR A O 1
ATOM 712 N N . SER A 1 88 ? 22.478 0.552 -23.233 1.00 51.66 88 SER A N 1
ATOM 713 C CA . SER A 1 88 ? 22.606 1.994 -23.527 1.00 51.66 88 SER A CA 1
ATOM 714 C C . SER A 1 88 ? 23.167 2.778 -22.344 1.00 51.66 88 SER A C 1
ATOM 716 O O . SER A 1 88 ? 22.572 2.784 -21.272 1.00 51.66 88 SER A O 1
ATOM 718 N N . GLU A 1 89 ? 24.254 3.512 -22.570 1.00 54.94 89 GLU A N 1
ATOM 719 C CA . GLU A 1 89 ? 24.911 4.379 -21.576 1.00 54.94 89 GLU A CA 1
ATOM 720 C C . GLU A 1 89 ? 24.190 5.729 -21.354 1.00 54.94 89 GLU A C 1
ATOM 722 O O . GLU A 1 89 ? 24.660 6.558 -20.581 1.00 54.94 89 GLU A O 1
ATOM 727 N N . SER A 1 90 ? 23.055 5.977 -22.024 1.00 59.53 90 SER A N 1
ATOM 728 C CA . SER A 1 90 ? 22.361 7.278 -22.037 1.00 59.53 90 SER A CA 1
ATOM 729 C C . SER A 1 90 ? 20.871 7.240 -21.669 1.00 59.53 90 SER A C 1
ATOM 731 O O . SER A 1 90 ? 20.192 8.258 -21.812 1.00 59.53 90 SER A O 1
ATOM 733 N N . TYR A 1 91 ? 20.341 6.100 -21.218 1.00 59.62 91 TYR A N 1
ATOM 734 C CA . TYR A 1 91 ? 18.927 5.969 -20.852 1.00 59.62 91 TYR A CA 1
ATOM 735 C C . TYR A 1 91 ? 18.740 6.140 -19.344 1.00 59.62 91 TYR A C 1
ATOM 737 O O . TYR A 1 91 ? 19.342 5.411 -18.561 1.00 59.62 91 TYR A O 1
ATOM 745 N N . THR A 1 92 ? 17.897 7.092 -18.942 1.00 64.06 92 THR A N 1
ATOM 746 C CA . THR A 1 92 ? 17.463 7.255 -17.550 1.00 64.06 92 THR A CA 1
ATOM 747 C C . THR A 1 92 ? 16.467 6.158 -17.213 1.00 64.06 92 THR A C 1
ATOM 749 O O . THR A 1 92 ? 15.366 6.131 -17.764 1.00 64.06 92 THR A O 1
ATOM 752 N N . TRP A 1 93 ? 16.864 5.242 -16.335 1.00 72.56 93 TRP A N 1
ATOM 753 C CA . TRP A 1 93 ? 16.019 4.125 -15.936 1.00 72.56 93 TRP A CA 1
ATOM 754 C C . TRP A 1 93 ? 14.840 4.581 -15.061 1.00 72.56 93 TRP A C 1
ATOM 756 O O . TRP A 1 93 ? 14.981 5.451 -14.198 1.00 72.56 93 TRP A O 1
ATOM 766 N N . THR A 1 94 ? 13.680 3.956 -15.284 1.00 79.25 94 THR A N 1
ATOM 767 C CA . THR A 1 94 ? 12.489 4.099 -14.445 1.00 79.25 94 THR A CA 1
ATOM 768 C C . THR A 1 94 ? 11.876 2.754 -14.054 1.00 79.25 94 THR A C 1
ATOM 770 O O . THR A 1 94 ? 11.839 1.816 -14.855 1.00 79.25 94 THR A O 1
ATOM 773 N N . THR A 1 95 ? 11.315 2.695 -12.849 1.00 80.50 95 THR A N 1
ATOM 774 C CA . THR A 1 95 ? 10.487 1.596 -12.341 1.00 80.50 95 THR A CA 1
ATOM 775 C C . THR A 1 95 ? 9.043 2.065 -12.214 1.00 80.50 95 THR A C 1
ATOM 777 O O . THR A 1 95 ? 8.746 3.012 -11.485 1.00 80.50 95 THR A O 1
ATOM 780 N N . THR A 1 96 ? 8.124 1.391 -12.902 1.00 83.19 96 THR A N 1
ATOM 781 C CA . THR A 1 96 ? 6.682 1.639 -12.807 1.00 83.19 96 THR A CA 1
ATOM 782 C C . THR A 1 96 ? 6.027 0.607 -11.898 1.00 83.19 96 THR A C 1
ATOM 784 O O . THR A 1 96 ? 6.117 -0.596 -12.127 1.00 83.19 96 THR A O 1
ATOM 787 N N . ILE A 1 97 ? 5.321 1.080 -10.877 1.00 84.31 97 ILE A N 1
ATOM 788 C CA . ILE A 1 97 ? 4.640 0.274 -9.866 1.00 84.31 97 ILE A CA 1
ATOM 789 C C . ILE A 1 97 ? 3.141 0.535 -9.984 1.00 84.31 97 ILE A C 1
ATOM 791 O O . ILE A 1 97 ? 2.673 1.654 -9.759 1.00 84.31 97 ILE A O 1
ATOM 795 N N . LYS A 1 98 ? 2.371 -0.506 -10.298 1.00 81.81 98 LYS A N 1
ATOM 796 C CA . LYS A 1 98 ? 0.906 -0.461 -10.345 1.00 81.81 98 LYS A CA 1
ATOM 797 C C . LYS A 1 98 ? 0.353 -1.364 -9.261 1.00 81.81 98 LYS A C 1
ATOM 799 O O . LYS A 1 98 ? 0.766 -2.509 -9.142 1.00 81.81 98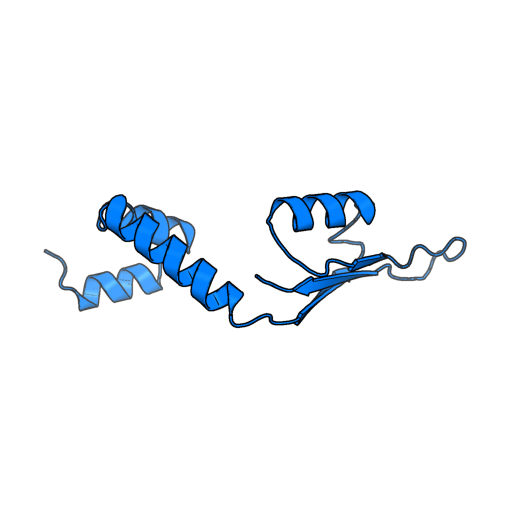 LYS A O 1
ATOM 804 N N . PHE A 1 99 ? -0.569 -0.850 -8.463 1.00 79.25 99 PHE A N 1
ATOM 805 C CA . PHE A 1 99 ? -1.230 -1.630 -7.423 1.00 79.25 99 PHE A CA 1
ATOM 806 C C . PHE A 1 99 ? -2.609 -1.063 -7.125 1.00 79.25 99 PHE A C 1
ATOM 808 O O . PHE A 1 99 ? -2.930 0.083 -7.439 1.00 79.25 99 PHE A O 1
ATOM 815 N N . LYS A 1 100 ? -3.445 -1.874 -6.497 1.00 72.38 100 LYS A N 1
ATOM 816 C CA . LYS A 1 100 ? -4.662 -1.430 -5.841 1.00 72.38 100 LYS A CA 1
ATOM 817 C C . LYS A 1 100 ? -4.408 -1.329 -4.354 1.00 72.38 100 LYS A C 1
ATOM 819 O O . LYS A 1 100 ? -3.930 -2.274 -3.717 1.00 72.38 100 LYS A O 1
ATOM 824 N N . ILE A 1 101 ? -4.773 -0.180 -3.808 1.00 69.50 101 ILE A N 1
ATOM 825 C CA . ILE A 1 101 ? -4.954 -0.072 -2.369 1.00 69.50 101 ILE A CA 1
ATOM 826 C C . ILE A 1 101 ? -6.187 -0.926 -2.034 1.00 69.50 101 ILE A C 1
ATOM 828 O O . ILE A 1 101 ? -7.157 -0.821 -2.793 1.00 69.50 101 ILE A O 1
ATOM 832 N N . PRO A 1 102 ? -6.113 -1.821 -1.021 1.00 57.97 102 PRO A N 1
ATOM 833 C CA . PRO A 1 102 ? -7.284 -2.460 -0.455 1.00 57.97 102 PRO A CA 1
ATOM 834 C C . PRO A 1 102 ? -8.124 -1.336 0.088 1.00 57.97 102 PRO A C 1
ATOM 836 O O . PRO A 1 102 ? -7.876 -0.848 1.213 1.00 57.97 102 PRO A O 1
#

pLDDT: mean 73.2, std 9.69, range [48.44, 88.31]

Foldseek 3Di:
DDDPVRVVVVLVPDDPVVNCVVCVVVDDPVRVVVVVVVVLVVLVVVFDKDKDKDWPVGDDDDQVVVQVVCVVVVWAPWDKDKDDDPDDPPDTIMIMIITTRD

Solvent-accessible surface area (backbone atoms only — not comparable to full-atom values): 6023 Å² total; per-residue (Å²): 131,81,51,78,65,59,52,49,55,53,43,73,74,43,55,75,67,57,40,48,63,70,46,57,80,78,49,56,70,70,57,50,54,52,48,52,50,51,50,47,55,51,37,47,72,54,69,43,80,44,77,49,78,40,48,53,93,78,51,87,72,60,48,69,60,55,44,51,52,42,48,72,71,59,39,37,80,69,49,56,50,61,62,76,74,94,80,64,100,81,67,86,39,40,37,39,39,33,30,22,50,59

Secondary structure (DSSP, 8-state):
---HHHHHHHHHHS-HHHHHHHHHTTS-HHHHHHHHHHHHHHHHHS-EEEEEEEETTT--S-HHHHHHHHHHTT-EEEEEEE---SS-TT---EEEEEEEE-

Mean predicted aligned error: 13.89 Å

Nearest PDB structures (foldseek):
  8t0v-assembly1_A  TM=4.628E-01  e=8.145E-01  Caldanaerobacter subterraneus subsp. tengcongensis
  8ron-assembly1_A  TM=4.500E-01  e=1.629E+00  Homo sapiens
  8t0v-assembly1_B  TM=4.521E-01  e=2.096E+00  Caldanaerobacter subterraneus subsp. tengcongensis
  5ucg-assembly1_A  TM=3.793E-01  e=2.696E+00  Bacillus subtilis subsp. subtilis str. 168
  7qri-assembly1_B  TM=4.428E-01  e=3.695E+00  Homo sapiens

Radius of gyration: 19.92 Å; Cα contacts (8 Å, |Δi|>4): 98; chains: 1; bounding box: 39×36×54 Å

Organism: NCBI:txid1234023